Protein AF-A0A821Z3R4-F1 (afdb_monomer_lite)

Organism: NCBI:txid392032

Sequence (81 aa):
ELDNYELEPDILESEVKFAIETLANGKAPGHDGIPIECFKAIKEDAVKILTKLCQQIWKTQKWPQDWKTSLLIPIPKNGNA

Foldseek 3Di:
DDPPPPQPDQDDLVNLLVVLVPDDFPDQDFPVRDGSVVLVVVRPVSSVVVSVVVRCCSVVVDDDPSVVDHDDDDDDDDDDD

Structure (mmCIF, N/CA/C/O backbone):
data_AF-A0A821Z3R4-F1
#
_entry.id   AF-A0A821Z3R4-F1
#
loop_
_atom_site.group_PDB
_atom_site.id
_atom_site.type_symbol
_atom_site.label_atom_id
_atom_site.label_alt_id
_atom_site.label_comp_id
_atom_site.label_asym_id
_atom_site.label_entity_id
_atom_site.label_seq_id
_atom_site.pdbx_PDB_ins_code
_atom_site.Cartn_x
_atom_site.Cartn_y
_atom_site.Cartn_z
_atom_site.occupancy
_atom_site.B_iso_or_equiv
_atom_site.auth_seq_id
_atom_site.auth_comp_id
_atom_site.auth_asym_id
_atom_site.auth_atom_id
_atom_site.pdbx_PDB_model_num
ATOM 1 N N . GLU A 1 1 ? -0.546 -19.209 33.635 1.00 42.84 1 GLU A N 1
ATOM 2 C CA . GLU A 1 1 ? -0.176 -17.838 33.242 1.00 42.84 1 GLU A CA 1
ATOM 3 C C . GLU A 1 1 ? -0.646 -17.668 31.813 1.00 42.84 1 GLU A C 1
ATOM 5 O O . GLU A 1 1 ? -0.329 -18.513 30.988 1.00 42.84 1 GLU A O 1
ATOM 10 N N . LEU A 1 2 ? -1.567 -16.736 31.576 1.00 51.00 2 LEU A N 1
ATOM 11 C CA . LEU A 1 2 ? -2.072 -16.455 30.236 1.00 51.00 2 LEU A CA 1
ATOM 12 C C . LEU A 1 2 ? -1.094 -15.464 29.625 1.00 51.00 2 LEU A C 1
ATOM 14 O O . LEU A 1 2 ? -0.960 -14.362 30.156 1.00 51.00 2 LEU A O 1
ATOM 18 N N . ASP A 1 3 ? -0.402 -15.879 28.568 1.00 53.53 3 ASP A N 1
ATOM 19 C CA . ASP A 1 3 ? 0.411 -14.995 27.746 1.00 53.53 3 ASP A CA 1
ATOM 20 C C . ASP A 1 3 ? -0.466 -13.825 27.300 1.00 53.53 3 ASP A C 1
ATOM 22 O O . ASP A 1 3 ? -1.331 -13.944 26.429 1.00 53.53 3 ASP A O 1
ATOM 26 N N . ASN A 1 4 ? -0.286 -12.694 27.975 1.00 59.28 4 ASN A N 1
ATOM 27 C CA . ASN A 1 4 ? -0.872 -11.424 27.607 1.00 59.28 4 ASN A CA 1
ATOM 28 C C . ASN A 1 4 ? -0.100 -10.935 26.379 1.00 59.28 4 ASN A C 1
ATOM 30 O O . ASN A 1 4 ? 0.769 -10.073 26.492 1.00 59.28 4 ASN A O 1
ATOM 34 N N . TYR A 1 5 ? -0.350 -11.560 25.224 1.00 63.44 5 TYR A N 1
ATOM 35 C CA . TYR A 1 5 ? 0.079 -11.030 23.940 1.00 63.44 5 TYR A CA 1
ATOM 36 C C . TYR A 1 5 ? -0.633 -9.696 23.778 1.00 63.44 5 TYR A C 1
ATOM 38 O O . TYR A 1 5 ? -1.817 -9.640 23.443 1.00 63.44 5 TYR A O 1
ATOM 46 N N . GLU A 1 6 ? 0.081 -8.625 24.102 1.00 65.31 6 GLU A N 1
ATOM 47 C CA . GLU A 1 6 ? -0.307 -7.276 23.745 1.00 65.31 6 GLU A CA 1
ATOM 48 C C . GLU A 1 6 ? -0.521 -7.294 22.229 1.00 65.31 6 GLU A C 1
ATOM 50 O O . GLU A 1 6 ? 0.415 -7.505 21.459 1.00 65.31 6 GLU A O 1
ATOM 55 N N . LEU A 1 7 ? -1.789 -7.241 21.811 1.00 66.06 7 LEU A N 1
ATOM 56 C CA . LEU A 1 7 ? -2.145 -7.198 20.400 1.00 66.06 7 LEU A CA 1
ATOM 57 C C . LEU A 1 7 ? -1.391 -6.015 19.801 1.00 66.06 7 LEU A C 1
ATOM 59 O O . LEU A 1 7 ? -1.550 -4.891 20.281 1.00 66.06 7 LEU A O 1
ATOM 63 N N . GLU A 1 8 ? -0.562 -6.280 18.788 1.00 75.56 8 GLU A N 1
ATOM 64 C CA . GLU A 1 8 ? 0.107 -5.208 18.060 1.00 75.56 8 GLU A CA 1
ATOM 65 C C . GLU A 1 8 ? -0.930 -4.158 17.641 1.00 75.56 8 GLU A C 1
ATOM 67 O O . GLU A 1 8 ? -2.064 -4.518 17.282 1.00 75.56 8 GLU A O 1
ATOM 72 N N . PRO A 1 9 ? -0.573 -2.867 17.732 1.00 85.25 9 PRO A N 1
ATOM 73 C CA . PRO A 1 9 ? -1.515 -1.794 17.495 1.00 85.25 9 PRO A CA 1
ATOM 74 C C . PRO A 1 9 ? -2.111 -1.880 16.091 1.00 85.25 9 PRO A C 1
ATOM 76 O O . PRO A 1 9 ? -1.528 -2.414 15.147 1.00 85.25 9 PRO A O 1
ATOM 79 N N . ASP A 1 10 ? -3.311 -1.326 15.965 1.00 91.19 10 ASP A N 1
ATOM 80 C CA . ASP A 1 10 ? -3.979 -1.202 14.682 1.00 91.19 10 ASP A CA 1
ATOM 81 C C . ASP A 1 10 ? -3.114 -0.361 13.719 1.00 91.19 10 ASP A C 1
ATOM 83 O O . ASP A 1 10 ? -2.628 0.707 14.087 1.00 91.19 10 ASP A O 1
ATOM 87 N N . ILE A 1 11 ? -2.963 -0.837 12.476 1.00 94.88 11 ILE A N 1
ATOM 88 C CA . ILE A 1 11 ? -2.275 -0.128 11.386 1.00 94.88 11 ILE A CA 1
ATOM 89 C C . ILE A 1 11 ? -2.847 1.286 11.251 1.00 94.88 11 ILE A C 1
ATOM 91 O O . ILE A 1 11 ? -4.066 1.457 11.128 1.00 94.88 11 ILE A O 1
ATOM 95 N N . LEU A 1 12 ? -1.971 2.287 11.249 1.00 96.25 12 LEU A N 1
ATOM 96 C CA . LEU A 1 12 ? -2.338 3.698 11.209 1.00 96.25 12 LEU A CA 1
ATOM 97 C C . LEU A 1 12 ? -2.381 4.228 9.773 1.00 96.25 12 LEU A C 1
ATOM 99 O O . LEU A 1 12 ? -1.542 3.905 8.930 1.00 96.25 12 LEU A O 1
ATOM 103 N N . GLU A 1 13 ? -3.296 5.163 9.506 1.00 97.38 13 GLU A N 1
ATOM 104 C CA . GLU A 1 13 ? -3.342 5.861 8.213 1.00 97.38 13 GLU A CA 1
ATOM 105 C C . GLU A 1 13 ? -2.038 6.616 7.905 1.00 97.38 13 GLU A C 1
ATOM 107 O O . GLU A 1 13 ? -1.660 6.737 6.741 1.00 97.38 13 GLU A O 1
ATOM 112 N N . SER A 1 14 ? -1.322 7.099 8.926 1.00 96.81 14 SER A N 1
ATOM 113 C CA . SER A 1 14 ? -0.026 7.765 8.757 1.00 96.81 14 SER A CA 1
ATOM 114 C C . SER A 1 14 ? 1.056 6.823 8.231 1.00 96.81 14 SER A C 1
ATOM 116 O O . SER A 1 14 ? 1.865 7.243 7.407 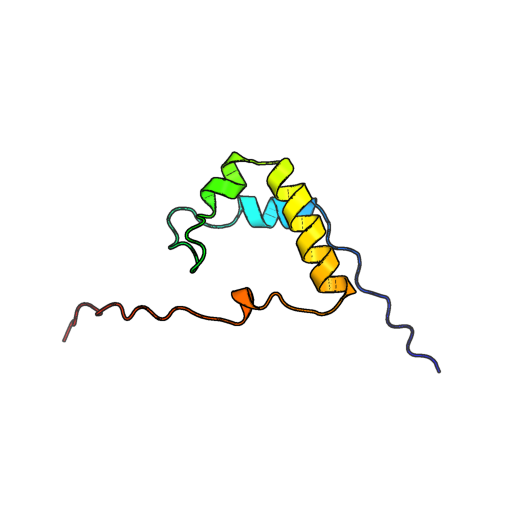1.00 96.81 14 SER A O 1
ATOM 118 N N . GLU A 1 15 ? 1.056 5.559 8.659 1.00 96.75 15 GLU A N 1
ATOM 119 C CA . GLU A 1 15 ? 1.993 4.541 8.174 1.00 96.75 15 GLU A CA 1
ATOM 120 C C . GLU A 1 15 ? 1.713 4.215 6.707 1.00 96.75 15 GLU A C 1
ATOM 122 O O . GLU A 1 15 ? 2.624 4.208 5.879 1.00 96.75 15 GLU A O 1
ATOM 127 N N . VAL A 1 16 ? 0.436 4.030 6.361 1.00 97.00 16 VAL A N 1
ATOM 128 C CA . VAL A 1 16 ? 0.009 3.761 4.982 1.00 97.00 16 VAL A CA 1
ATOM 129 C C . VAL A 1 16 ? 0.308 4.951 4.076 1.00 97.00 16 VAL A C 1
ATOM 131 O O . VAL A 1 16 ? 0.841 4.777 2.980 1.00 97.00 16 VAL A O 1
ATOM 134 N N . LYS A 1 17 ? 0.030 6.174 4.536 1.00 97.44 17 LYS A N 1
ATOM 135 C CA . LYS A 1 17 ? 0.362 7.400 3.805 1.00 97.44 17 LYS A CA 1
ATOM 136 C C . LYS A 1 17 ? 1.863 7.503 3.547 1.00 97.44 17 LYS A C 1
ATOM 138 O O . LYS A 1 17 ? 2.267 7.708 2.404 1.00 97.44 17 LYS A O 1
ATOM 143 N N . PHE A 1 18 ? 2.678 7.300 4.580 1.00 97.12 18 PHE A N 1
ATOM 144 C CA . PHE A 1 18 ? 4.131 7.314 4.455 1.00 97.12 18 PHE A CA 1
ATOM 145 C C . PHE A 1 18 ? 4.626 6.253 3.462 1.00 97.12 18 PHE A C 1
ATOM 147 O O . PHE A 1 18 ? 5.465 6.546 2.609 1.00 97.12 18 PHE A O 1
ATOM 154 N N . ALA A 1 19 ? 4.071 5.040 3.499 1.00 96.44 19 ALA A N 1
ATOM 155 C CA . ALA A 1 19 ? 4.416 3.987 2.548 1.00 96.44 19 ALA A CA 1
ATOM 156 C C . ALA A 1 19 ? 4.093 4.393 1.099 1.00 96.44 19 ALA A C 1
ATOM 158 O O . ALA A 1 19 ? 4.944 4.271 0.219 1.00 96.44 19 ALA A O 1
ATOM 159 N N . ILE A 1 20 ? 2.900 4.940 0.843 1.00 95.81 20 ILE A N 1
ATOM 160 C CA . ILE A 1 20 ? 2.509 5.392 -0.502 1.00 95.81 20 ILE A CA 1
ATOM 161 C C . ILE A 1 20 ? 3.453 6.491 -0.996 1.00 95.81 20 ILE A C 1
ATOM 163 O O . ILE A 1 20 ? 3.903 6.440 -2.140 1.00 95.81 20 ILE A O 1
ATOM 167 N N . GLU A 1 21 ? 3.773 7.473 -0.153 1.00 95.06 21 GLU A N 1
ATOM 168 C CA . GLU A 1 21 ? 4.621 8.611 -0.525 1.00 95.06 21 GLU A CA 1
ATOM 169 C C . GLU A 1 21 ? 6.079 8.202 -0.793 1.00 95.06 21 GLU A C 1
ATOM 171 O O . GLU A 1 21 ? 6.707 8.741 -1.710 1.00 95.06 21 GLU A O 1
ATOM 176 N N . THR A 1 22 ? 6.599 7.222 -0.051 1.00 96.50 22 THR A N 1
ATOM 177 C CA . THR A 1 22 ? 8.005 6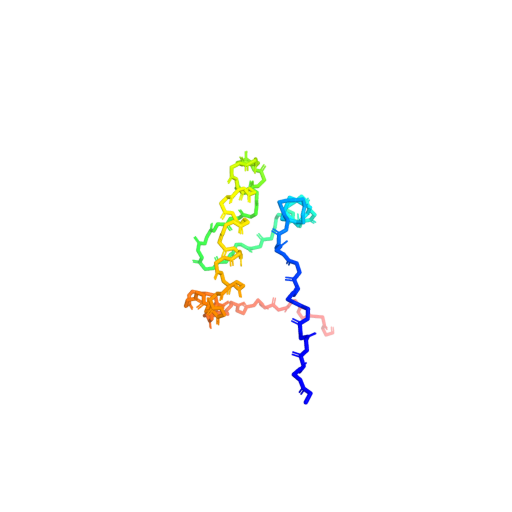.783 -0.133 1.00 96.50 22 THR A CA 1
ATOM 178 C C . THR A 1 22 ? 8.294 5.782 -1.248 1.00 96.50 22 THR A C 1
ATOM 180 O O . THR A 1 22 ? 9.443 5.676 -1.686 1.00 96.50 22 THR A O 1
ATOM 183 N N . LEU A 1 23 ? 7.287 5.064 -1.753 1.00 95.50 23 LEU A N 1
ATOM 184 C CA . LEU A 1 23 ? 7.472 4.128 -2.862 1.00 95.50 23 LEU A CA 1
ATOM 185 C C . LEU A 1 23 ? 7.968 4.843 -4.127 1.00 95.50 23 LEU A C 1
ATOM 187 O O . LEU A 1 23 ? 7.494 5.917 -4.489 1.00 95.50 23 LEU A O 1
ATOM 191 N N . ALA A 1 24 ? 8.931 4.247 -4.828 1.00 96.56 24 ALA A N 1
ATOM 192 C CA . ALA A 1 24 ? 9.519 4.853 -6.019 1.00 96.56 24 ALA A CA 1
ATOM 193 C C . ALA A 1 24 ? 8.560 4.812 -7.220 1.00 96.56 24 ALA A C 1
ATOM 195 O O . ALA A 1 24 ? 7.914 3.797 -7.472 1.00 96.56 24 ALA A O 1
ATOM 196 N N . ASN A 1 25 ? 8.540 5.894 -7.999 1.00 95.94 25 ASN A N 1
ATOM 197 C CA . ASN A 1 25 ? 7.835 5.947 -9.281 1.00 95.94 25 ASN A CA 1
ATOM 198 C C . ASN A 1 25 ? 8.576 5.131 -10.360 1.00 95.94 25 ASN A C 1
ATOM 200 O O . ASN A 1 25 ? 9.773 4.846 -10.234 1.00 95.94 25 ASN A O 1
ATOM 204 N N . GLY A 1 26 ? 7.876 4.784 -11.439 1.00 95.06 26 GLY A N 1
ATOM 205 C CA . GLY A 1 26 ? 8.420 4.104 -12.615 1.00 95.06 26 GLY A CA 1
ATOM 206 C C . GLY A 1 26 ? 8.747 2.629 -12.387 1.00 95.06 26 GLY A C 1
ATOM 207 O O . GLY A 1 26 ? 9.532 2.046 -13.135 1.00 95.06 26 GLY A O 1
ATOM 208 N N . LYS A 1 27 ? 8.194 2.020 -11.333 1.00 93.19 27 LYS A N 1
ATOM 209 C CA . LYS A 1 27 ? 8.296 0.576 -11.102 1.00 93.19 27 LYS A CA 1
ATOM 210 C C . LYS A 1 27 ? 7.262 -0.158 -11.947 1.00 93.19 27 LYS A C 1
ATOM 212 O O . LYS A 1 27 ? 6.187 0.367 -12.219 1.00 93.19 27 LYS A O 1
ATOM 217 N N . ALA A 1 28 ? 7.612 -1.371 -12.373 1.00 90.94 28 ALA A N 1
ATOM 218 C CA . ALA A 1 28 ? 6.679 -2.223 -13.093 1.00 90.94 28 ALA A CA 1
ATOM 219 C C . ALA A 1 28 ? 5.455 -2.502 -12.199 1.00 90.94 28 ALA A C 1
ATOM 221 O O . ALA A 1 28 ? 5.651 -2.830 -11.023 1.00 90.94 28 ALA A O 1
ATOM 222 N N . PRO A 1 29 ? 4.224 -2.357 -12.719 1.00 90.88 29 PRO A N 1
ATOM 223 C CA . PRO A 1 29 ? 3.030 -2.702 -11.965 1.00 90.88 29 PRO A CA 1
ATOM 224 C C . PRO A 1 29 ? 2.976 -4.211 -11.704 1.00 90.88 29 PRO A C 1
ATOM 226 O O . PRO A 1 29 ? 3.657 -5.003 -12.367 1.00 90.88 29 PRO A O 1
ATOM 229 N N . GLY A 1 30 ? 2.148 -4.604 -10.738 1.00 87.44 30 GLY A N 1
ATOM 230 C CA . GLY A 1 30 ? 1.833 -6.007 -10.502 1.00 87.44 30 GLY A CA 1
ATOM 231 C C . GLY A 1 30 ? 1.039 -6.623 -11.657 1.00 87.44 30 GLY A C 1
ATOM 232 O O . GLY A 1 30 ? 0.796 -6.003 -12.694 1.00 87.44 30 GLY A O 1
ATOM 233 N N . HIS A 1 31 ? 0.583 -7.862 -11.464 1.00 86.56 31 HIS A N 1
ATOM 234 C CA . HIS A 1 31 ? -0.276 -8.541 -12.442 1.00 86.56 31 HIS A CA 1
ATOM 235 C C . HIS A 1 31 ? -1.631 -7.831 -12.648 1.00 86.56 31 HIS A C 1
ATOM 237 O O . HIS A 1 31 ? -2.327 -8.108 -13.621 1.00 86.56 31 HIS A O 1
ATOM 243 N N . ASP A 1 32 ? -2.014 -6.952 -11.721 1.00 88.81 32 ASP A N 1
ATOM 244 C CA . ASP A 1 32 ? -3.209 -6.110 -11.775 1.00 88.81 32 ASP A CA 1
ATOM 245 C C . ASP A 1 32 ? -3.067 -4.930 -12.751 1.00 88.81 32 ASP A C 1
ATOM 247 O O . ASP A 1 32 ? -4.063 -4.306 -13.114 1.00 88.81 32 ASP A O 1
ATOM 251 N N . GLY A 1 33 ? -1.843 -4.629 -13.196 1.00 91.19 33 GLY A N 1
ATOM 252 C CA . GLY A 1 33 ? -1.554 -3.505 -14.078 1.00 91.19 33 GLY A CA 1
ATOM 253 C C . GLY A 1 33 ? -1.688 -2.137 -13.405 1.00 91.19 33 GLY A C 1
ATOM 254 O O . GLY A 1 33 ? -1.693 -1.133 -14.117 1.00 91.19 33 GLY A O 1
ATOM 255 N N . ILE A 1 34 ? -1.785 -2.068 -12.070 1.00 92.31 34 ILE A N 1
ATOM 256 C CA . ILE A 1 34 ? -1.988 -0.808 -11.343 1.00 92.31 34 ILE A CA 1
ATOM 257 C C . ILE A 1 34 ? -0.629 -0.246 -10.891 1.00 92.31 34 ILE A C 1
ATOM 259 O O . ILE A 1 34 ? 0.037 -0.838 -10.039 1.00 92.31 34 ILE A O 1
ATOM 263 N N . PRO A 1 35 ? -0.184 0.902 -11.429 1.00 94.94 35 PRO A N 1
ATOM 264 C CA . PRO A 1 35 ? 1.056 1.539 -10.999 1.00 94.94 35 PRO A CA 1
ATOM 265 C C . PRO A 1 35 ? 0.871 2.302 -9.674 1.00 94.94 35 PRO A C 1
ATOM 267 O O . PRO A 1 35 ? -0.227 2.765 -9.347 1.00 94.94 35 PRO A O 1
ATOM 270 N N . ILE A 1 36 ? 1.955 2.491 -8.911 1.00 95.12 36 ILE A N 1
ATOM 271 C CA . ILE A 1 36 ? 1.897 3.182 -7.608 1.00 95.12 36 ILE A CA 1
ATOM 272 C C . ILE A 1 36 ? 1.452 4.647 -7.738 1.00 95.12 36 ILE A C 1
ATOM 274 O O . ILE A 1 36 ? 0.820 5.214 -6.844 1.00 95.12 36 ILE A O 1
ATOM 278 N N . GLU A 1 37 ? 1.728 5.253 -8.887 1.00 96.50 37 GLU A N 1
ATOM 279 C CA . GLU A 1 37 ? 1.339 6.606 -9.257 1.00 96.50 37 GLU A CA 1
ATOM 280 C C . GLU A 1 37 ? -0.178 6.809 -9.213 1.00 96.50 37 GLU A C 1
ATOM 282 O O . GLU A 1 37 ? -0.624 7.903 -8.867 1.00 96.50 37 GLU A O 1
ATOM 287 N N . CYS A 1 38 ? -0.979 5.770 -9.482 1.00 96.00 38 CYS A N 1
ATOM 288 C CA . CYS A 1 38 ? -2.432 5.843 -9.334 1.00 96.00 38 CYS A CA 1
ATOM 289 C C . CYS A 1 38 ? -2.828 6.103 -7.877 1.00 96.00 38 CYS A C 1
ATOM 291 O O . CYS A 1 38 ? -3.622 7.002 -7.605 1.00 96.00 38 CYS A O 1
ATOM 293 N N . PHE A 1 39 ? -2.231 5.380 -6.928 1.00 95.12 39 PHE A N 1
ATOM 294 C CA . PHE A 1 39 ? -2.508 5.576 -5.503 1.00 95.12 39 PHE A CA 1
ATOM 295 C C . PHE A 1 39 ? -2.027 6.949 -5.021 1.00 95.12 39 PHE A C 1
ATOM 297 O O . PHE A 1 39 ? -2.746 7.634 -4.294 1.00 95.12 39 PHE A O 1
ATOM 304 N N . LYS A 1 40 ? -0.865 7.410 -5.500 1.00 95.44 40 LYS A N 1
ATOM 305 C CA . LYS A 1 40 ? -0.365 8.768 -5.218 1.00 95.44 40 LYS A CA 1
ATOM 306 C C . LYS A 1 40 ? -1.277 9.868 -5.768 1.00 95.44 40 LYS A C 1
ATOM 308 O O . LYS A 1 40 ? -1.392 10.922 -5.147 1.00 95.44 40 LYS A O 1
ATOM 313 N N . ALA A 1 41 ? -1.924 9.644 -6.912 1.00 94.81 41 ALA A N 1
ATOM 314 C CA . ALA A 1 41 ? -2.845 10.605 -7.520 1.00 94.81 41 ALA A CA 1
ATOM 315 C C . ALA A 1 41 ? -4.182 10.704 -6.767 1.00 94.81 41 ALA A C 1
ATOM 317 O O . ALA A 1 41 ? -4.736 11.797 -6.653 1.00 94.81 41 ALA A O 1
ATOM 318 N N . ILE A 1 42 ? -4.675 9.580 -6.237 1.00 93.00 42 ILE A N 1
ATOM 319 C CA . ILE A 1 42 ? -5.935 9.490 -5.479 1.00 93.00 42 ILE A CA 1
ATOM 320 C C . ILE A 1 42 ? -5.767 9.999 -4.028 1.00 93.00 42 ILE A C 1
ATOM 322 O O . ILE A 1 42 ? -6.745 10.401 -3.399 1.00 93.00 42 ILE A O 1
ATOM 326 N N . LYS A 1 43 ? -4.526 10.050 -3.517 1.00 91.88 43 LYS A N 1
ATOM 327 C CA . LYS A 1 43 ? -4.143 10.658 -2.228 1.00 91.88 43 LYS A CA 1
ATOM 328 C C . LYS A 1 43 ? -4.918 10.086 -1.030 1.00 91.88 43 LYS A C 1
ATOM 330 O O . LYS A 1 43 ? -4.750 8.916 -0.695 1.00 91.88 43 LYS A O 1
ATOM 335 N N . GLU A 1 44 ? -5.733 10.893 -0.350 1.00 95.81 44 GLU A N 1
ATOM 336 C CA . GLU A 1 44 ? -6.388 10.555 0.916 1.00 95.81 44 GLU A CA 1
ATOM 337 C C . GLU A 1 44 ? -7.357 9.374 0.790 1.00 95.81 44 GLU A C 1
ATOM 339 O O . GLU A 1 44 ? -7.446 8.553 1.704 1.00 95.81 44 GLU A O 1
ATOM 344 N N . ASP A 1 45 ? -8.051 9.241 -0.341 1.00 96.75 45 ASP A N 1
ATOM 345 C CA . ASP A 1 45 ? -8.970 8.118 -0.550 1.00 96.75 45 ASP A CA 1
ATOM 346 C C . ASP A 1 45 ? -8.208 6.795 -0.697 1.00 96.75 45 ASP A C 1
ATOM 348 O O . ASP A 1 45 ? -8.640 5.769 -0.166 1.00 96.75 45 ASP A O 1
ATOM 352 N N . ALA A 1 46 ? -7.027 6.821 -1.326 1.00 95.88 46 ALA A N 1
ATOM 353 C CA . ALA A 1 46 ? -6.157 5.652 -1.415 1.00 95.88 46 ALA A CA 1
ATOM 354 C C . ALA A 1 46 ? -5.667 5.227 -0.026 1.00 95.88 46 ALA A C 1
ATOM 356 O O . ALA A 1 46 ? -5.703 4.038 0.287 1.00 95.88 46 ALA A O 1
ATOM 357 N N . VAL A 1 47 ? -5.287 6.187 0.825 1.00 97.75 47 VAL A N 1
ATOM 358 C CA . VAL A 1 47 ? -4.884 5.914 2.213 1.00 97.75 47 VAL A CA 1
ATOM 359 C C . VAL A 1 47 ? -6.014 5.227 2.977 1.00 97.75 47 VAL A C 1
ATOM 361 O O . VAL A 1 47 ? -5.795 4.165 3.551 1.00 97.75 47 VAL A O 1
ATOM 364 N N . LYS A 1 48 ? -7.240 5.757 2.941 1.00 97.38 48 LYS A N 1
ATOM 365 C CA . LYS A 1 48 ? -8.380 5.165 3.668 1.00 97.38 48 LYS A CA 1
ATOM 366 C C . LYS A 1 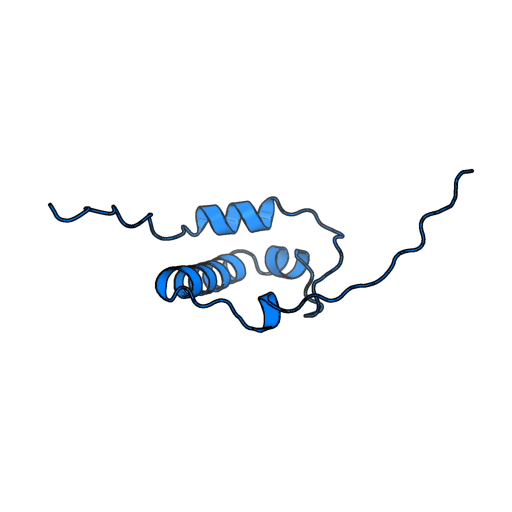48 ? -8.707 3.749 3.198 1.00 97.38 48 LYS A C 1
ATOM 368 O O . LYS A 1 48 ? -8.934 2.855 4.016 1.00 97.38 48 LYS A O 1
ATOM 373 N N . ILE A 1 49 ? -8.739 3.538 1.881 1.00 96.56 49 ILE A N 1
ATOM 374 C CA . ILE A 1 49 ? -9.052 2.233 1.287 1.00 96.56 49 ILE A CA 1
ATOM 375 C C . ILE A 1 49 ? -7.975 1.208 1.656 1.00 96.56 49 ILE A C 1
ATOM 377 O O . ILE A 1 49 ? -8.309 0.111 2.112 1.00 96.56 49 ILE A O 1
ATOM 381 N N . LEU A 1 50 ? -6.698 1.566 1.497 1.00 96.12 50 LEU A N 1
ATOM 382 C CA . LEU A 1 50 ? -5.580 0.666 1.769 1.00 96.12 50 LEU A CA 1
ATOM 383 C C . LEU A 1 50 ? -5.429 0.375 3.262 1.00 96.12 50 LEU A C 1
ATOM 385 O O . LEU A 1 50 ? -5.247 -0.786 3.615 1.00 96.12 50 LEU A O 1
ATOM 389 N N . THR A 1 51 ? -5.605 1.363 4.144 1.00 97.56 51 THR A N 1
ATOM 390 C CA . THR A 1 51 ? -5.616 1.133 5.598 1.00 97.56 51 THR A CA 1
ATOM 391 C C . THR A 1 51 ? -6.691 0.125 5.970 1.00 97.56 51 THR A C 1
ATOM 393 O O . THR A 1 51 ? -6.392 -0.873 6.621 1.00 97.56 51 THR A O 1
ATOM 396 N N . LYS A 1 52 ? -7.927 0.306 5.483 1.00 97.00 52 LYS A N 1
ATOM 397 C CA . LYS A 1 52 ? -9.019 -0.639 5.748 1.00 97.00 52 LYS A CA 1
ATOM 398 C C . LYS A 1 52 ? -8.689 -2.050 5.256 1.00 97.00 52 LYS A C 1
ATOM 400 O O . LYS A 1 52 ? -8.933 -3.010 5.986 1.00 97.00 52 LYS A O 1
ATOM 405 N N . LEU A 1 53 ? -8.139 -2.182 4.047 1.00 95.50 53 LEU A N 1
ATOM 406 C CA . LEU A 1 53 ? -7.742 -3.474 3.485 1.00 95.50 53 LEU A CA 1
ATOM 407 C C . LEU A 1 53 ? -6.652 -4.143 4.334 1.00 95.50 53 LEU A C 1
ATOM 409 O O . LEU A 1 53 ? -6.810 -5.295 4.738 1.00 95.50 53 LEU A O 1
ATOM 413 N N . CYS A 1 54 ? -5.579 -3.418 4.652 1.00 95.06 54 CYS A N 1
ATOM 414 C CA . CYS A 1 54 ? -4.484 -3.916 5.481 1.00 95.06 54 CYS A CA 1
ATOM 415 C C . CYS A 1 54 ? -4.985 -4.337 6.867 1.00 95.06 54 CYS A C 1
ATOM 417 O O . CYS A 1 54 ? -4.636 -5.413 7.346 1.00 95.06 54 CYS A O 1
ATOM 419 N N . GLN A 1 55 ? -5.877 -3.556 7.477 1.00 95.44 55 GLN A N 1
ATOM 420 C CA . GLN A 1 55 ? -6.481 -3.876 8.770 1.00 95.44 55 GLN A CA 1
ATOM 421 C C . GLN A 1 55 ? -7.326 -5.149 8.724 1.00 95.44 55 GLN A C 1
ATOM 423 O O . GLN A 1 55 ? -7.311 -5.949 9.658 1.00 95.44 55 GLN A O 1
ATOM 428 N N . GLN A 1 56 ? -8.078 -5.350 7.639 1.00 94.69 56 GLN A N 1
ATOM 429 C CA . GLN A 1 56 ? -8.853 -6.572 7.436 1.00 94.69 56 GLN A CA 1
ATOM 430 C C . GLN A 1 56 ? -7.937 -7.788 7.295 1.00 94.69 56 GLN A C 1
ATOM 432 O O . GLN A 1 56 ? -8.203 -8.816 7.921 1.00 94.69 56 GLN A O 1
ATOM 437 N N . ILE A 1 57 ? -6.852 -7.674 6.526 1.00 94.62 57 ILE A N 1
ATOM 438 C CA . ILE A 1 57 ? -5.851 -8.741 6.381 1.00 94.62 57 ILE A CA 1
ATOM 43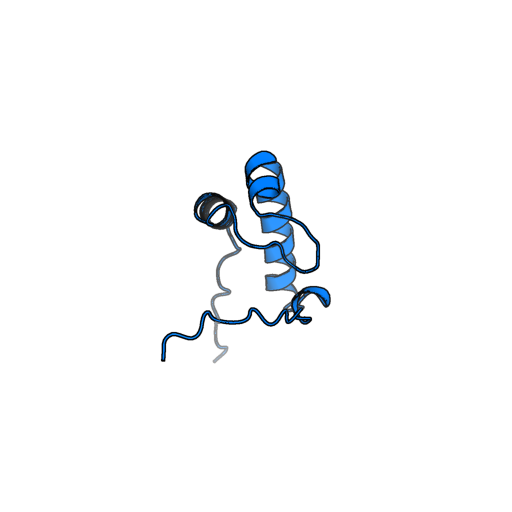9 C C . ILE A 1 57 ? -5.211 -9.039 7.741 1.00 94.62 57 ILE A C 1
ATOM 441 O O . ILE A 1 57 ? -5.164 -10.200 8.139 1.00 94.62 57 ILE A O 1
ATOM 445 N N . TRP A 1 58 ? -4.822 -8.005 8.492 1.00 91.88 58 TRP A N 1
ATOM 446 C CA . TRP A 1 58 ? -4.236 -8.132 9.828 1.00 91.88 58 TRP A CA 1
ATOM 447 C C . TRP A 1 58 ? -5.176 -8.829 10.818 1.00 91.88 58 TRP A C 1
ATOM 449 O O . TRP A 1 58 ? -4.795 -9.779 11.489 1.00 91.88 58 TRP A O 1
ATOM 459 N N . LYS A 1 59 ? -6.451 -8.435 10.874 1.00 91.44 59 LYS A N 1
ATOM 460 C CA . LYS A 1 59 ? -7.422 -9.020 11.818 1.00 91.44 59 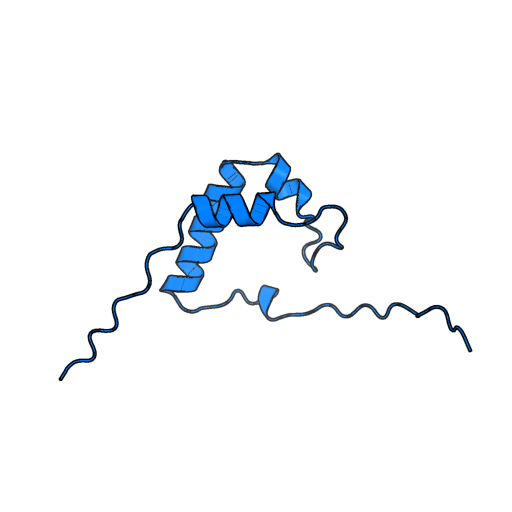LYS A CA 1
ATOM 461 C C . LYS A 1 59 ? -7.836 -10.438 11.442 1.00 91.44 59 LYS A C 1
ATOM 463 O O . LYS A 1 59 ? -8.081 -11.266 12.313 1.00 91.44 59 LYS A O 1
ATOM 468 N N . THR A 1 60 ? -7.953 -10.722 10.147 1.00 93.19 60 THR A N 1
ATOM 469 C CA . THR A 1 60 ? -8.420 -12.034 9.671 1.00 93.19 60 THR A CA 1
ATOM 470 C C . THR A 1 60 ? -7.292 -13.035 9.469 1.00 93.19 60 THR A C 1
ATOM 472 O O . THR A 1 60 ? -7.578 -14.225 9.347 1.00 93.19 60 THR A O 1
ATOM 475 N N . GLN A 1 61 ? -6.042 -12.565 9.398 1.00 91.94 61 GLN A N 1
ATOM 476 C CA . GLN A 1 61 ? -4.859 -13.359 9.057 1.00 91.94 61 GLN A CA 1
ATOM 477 C C . GLN A 1 61 ? -5.011 -14.093 7.709 1.00 91.94 61 GLN A C 1
ATOM 479 O O . GLN A 1 61 ? -4.423 -15.149 7.470 1.00 91.94 61 GLN A O 1
ATOM 484 N N . LYS A 1 62 ? -5.835 -13.545 6.803 1.00 94.19 62 LYS A N 1
ATOM 485 C CA . LYS A 1 62 ? -6.124 -14.120 5.485 1.00 94.19 62 LYS A CA 1
ATOM 486 C C . LYS A 1 62 ? -5.569 -13.233 4.385 1.00 94.19 62 LYS A C 1
ATOM 488 O O . LYS A 1 62 ? -6.060 -12.138 4.135 1.00 94.19 62 LYS A O 1
ATOM 493 N N . TRP A 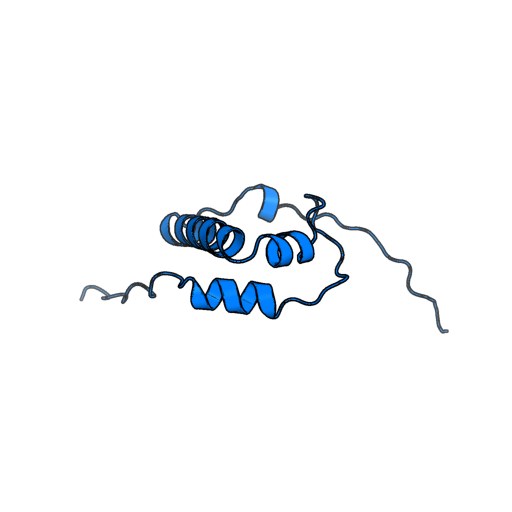1 63 ? -4.587 -13.768 3.672 1.00 93.62 63 TRP A N 1
ATOM 494 C CA . TRP A 1 63 ? -4.015 -13.123 2.496 1.00 93.62 63 TRP A CA 1
ATOM 495 C C . TRP A 1 63 ? -4.944 -13.228 1.277 1.00 93.62 63 TRP A C 1
ATOM 497 O O . TRP A 1 63 ? -5.446 -14.334 1.009 1.00 93.62 63 TRP A O 1
ATOM 507 N N . PRO A 1 64 ? -5.123 -12.136 0.503 1.00 91.25 64 PRO A N 1
ATOM 508 C CA . PRO A 1 64 ? -5.773 -12.178 -0.804 1.00 91.25 64 PRO A CA 1
ATOM 509 C C . PRO A 1 64 ? -5.109 -13.216 -1.710 1.00 91.25 64 PRO A C 1
ATOM 511 O O . PRO A 1 64 ? -3.890 -13.385 -1.682 1.00 91.25 64 PRO A O 1
ATOM 514 N N . GLN A 1 65 ? -5.898 -13.935 -2.509 1.00 89.94 65 GLN A N 1
ATOM 515 C CA . GLN A 1 65 ? -5.357 -14.993 -3.365 1.00 89.94 65 GLN A CA 1
ATOM 516 C C . GLN A 1 65 ? -4.439 -14.438 -4.463 1.00 89.94 65 GLN A C 1
ATOM 518 O O . GLN A 1 65 ? -3.408 -15.041 -4.762 1.00 89.94 65 GLN A O 1
ATOM 523 N N . ASP A 1 66 ? -4.776 -13.263 -4.986 1.00 87.31 66 ASP A N 1
ATOM 524 C CA . ASP A 1 66 ? -3.991 -12.534 -5.983 1.00 87.31 66 ASP A CA 1
ATOM 525 C C . ASP A 1 66 ? -2.565 -12.256 -5.484 1.00 87.31 66 ASP A C 1
ATOM 527 O O . ASP A 1 66 ? -1.596 -12.481 -6.202 1.00 87.31 66 ASP A O 1
ATOM 531 N N . TRP A 1 67 ? -2.404 -11.920 -4.198 1.00 87.50 67 TRP A N 1
ATOM 532 C CA . TRP A 1 67 ? -1.093 -11.649 -3.590 1.00 87.50 67 TRP A CA 1
ATOM 533 C C . TRP A 1 67 ? -0.241 -12.906 -3.379 1.00 87.50 67 TRP A C 1
ATOM 535 O O . TRP A 1 67 ? 0.964 -12.809 -3.160 1.00 87.50 67 TRP A O 1
ATOM 545 N N . LYS A 1 68 ? -0.845 -14.098 -3.440 1.00 89.56 68 LYS A N 1
ATOM 546 C CA . LYS A 1 68 ? -0.125 -15.381 -3.353 1.00 89.56 68 LYS A CA 1
ATOM 547 C C . LYS A 1 68 ? 0.379 -15.859 -4.713 1.00 89.56 68 LYS A C 1
ATOM 549 O O . LYS A 1 68 ? 1.054 -16.884 -4.782 1.00 89.56 68 LYS A O 1
ATOM 554 N N . THR A 1 69 ? 0.026 -15.156 -5.784 1.00 87.31 69 THR A N 1
ATOM 555 C CA . THR A 1 69 ? 0.377 -15.516 -7.156 1.00 87.31 69 THR A CA 1
ATOM 556 C C . THR A 1 69 ? 1.446 -14.556 -7.664 1.00 87.31 69 THR A C 1
ATOM 558 O O . THR A 1 69 ? 1.370 -13.354 -7.433 1.00 87.31 69 THR A O 1
ATOM 561 N N . SER A 1 70 ? 2.465 -15.075 -8.354 1.00 84.62 70 SER A N 1
ATOM 562 C CA . SER A 1 70 ? 3.562 -14.258 -8.882 1.00 84.62 70 SER A CA 1
ATOM 563 C C . SER A 1 70 ? 3.691 -14.426 -10.394 1.00 84.62 70 SER A C 1
ATOM 565 O O . SER A 1 70 ? 3.650 -15.547 -10.900 1.00 84.62 70 SER A O 1
ATOM 567 N N . LEU A 1 71 ? 3.848 -13.310 -11.112 1.00 84.88 71 LEU A N 1
ATOM 568 C CA . LEU A 1 71 ? 4.107 -13.285 -12.551 1.00 84.88 71 LEU A CA 1
ATOM 569 C C . LEU A 1 71 ? 5.615 -13.155 -12.784 1.00 84.88 71 LEU A C 1
ATOM 571 O O . LEU A 1 71 ? 6.220 -12.144 -12.435 1.00 84.88 71 LEU A O 1
ATOM 575 N N . LEU A 1 72 ? 6.221 -14.176 -13.388 1.00 86.69 72 LEU A N 1
ATOM 576 C CA . LEU A 1 72 ? 7.653 -14.197 -13.678 1.00 86.69 72 LEU A CA 1
ATOM 577 C C . LEU A 1 72 ? 7.896 -13.842 -15.145 1.00 86.69 72 LEU A C 1
ATOM 579 O O . LEU A 1 72 ? 7.529 -14.602 -16.040 1.00 86.69 72 LEU A O 1
ATOM 583 N N . ILE A 1 73 ? 8.543 -12.699 -15.381 1.00 87.12 73 ILE A N 1
ATOM 584 C CA . ILE A 1 73 ? 8.955 -12.248 -16.715 1.00 87.12 73 ILE A CA 1
ATOM 585 C C . ILE A 1 73 ? 10.489 -12.262 -16.768 1.00 87.12 73 ILE A C 1
ATOM 587 O O . ILE A 1 73 ? 11.125 -11.414 -16.137 1.00 87.12 73 ILE A O 1
ATOM 591 N N . PRO A 1 74 ? 11.116 -13.217 -17.479 1.00 89.56 74 PRO A N 1
ATOM 592 C CA . PRO A 1 74 ? 12.565 -13.239 -17.639 1.00 89.56 74 PRO A CA 1
ATOM 593 C C . PRO A 1 74 ? 13.048 -12.000 -18.403 1.00 89.56 74 PRO A C 1
ATOM 595 O O . PRO A 1 74 ? 12.611 -11.754 -19.525 1.00 89.56 74 PRO A O 1
ATOM 598 N N . ILE A 1 75 ? 13.976 -11.241 -17.816 1.00 89.25 75 ILE A N 1
ATOM 599 C CA . ILE A 1 75 ? 14.651 -10.123 -18.488 1.00 89.25 75 ILE A CA 1
ATOM 600 C C . ILE A 1 75 ? 16.063 -10.585 -18.867 1.00 89.25 75 ILE A C 1
ATOM 602 O O . ILE A 1 75 ? 16.866 -10.856 -17.966 1.00 89.25 75 ILE A O 1
ATOM 606 N N . PRO A 1 76 ? 16.393 -10.691 -20.169 1.00 88.00 76 PRO A N 1
ATOM 607 C CA . PRO A 1 76 ? 17.747 -10.998 -20.609 1.00 88.00 76 PRO A CA 1
ATOM 608 C C . PRO A 1 76 ? 18.722 -9.948 -20.072 1.00 88.00 76 PRO A C 1
ATOM 610 O O . PRO A 1 76 ? 18.538 -8.749 -20.284 1.00 88.00 76 PRO A O 1
ATOM 613 N N . LYS A 1 77 ? 19.761 -10.386 -19.357 1.00 87.81 77 LYS A N 1
ATOM 614 C CA . LYS A 1 77 ? 20.857 -9.494 -18.967 1.00 87.81 77 LYS A CA 1
ATOM 615 C C . LYS A 1 77 ? 21.748 -9.256 -20.179 1.00 87.81 77 LYS A C 1
ATOM 617 O O . LYS A 1 77 ? 22.061 -10.199 -20.903 1.00 87.81 77 LYS A O 1
ATOM 622 N N . ASN A 1 78 ? 22.203 -8.020 -20.357 1.00 83.31 78 ASN A N 1
ATOM 623 C CA . ASN A 1 78 ? 23.275 -7.741 -21.304 1.00 83.31 78 ASN A CA 1
ATOM 624 C C . ASN A 1 78 ? 24.518 -8.511 -20.837 1.00 83.31 78 ASN A C 1
ATOM 626 O O . ASN A 1 78 ? 24.991 -8.308 -19.717 1.00 83.31 78 ASN A O 1
ATOM 630 N N . GLY A 1 79 ? 24.986 -9.453 -21.653 1.00 77.06 79 GLY A N 1
ATOM 631 C CA . GLY A 1 79 ? 26.193 -10.213 -21.363 1.00 77.06 79 GLY A CA 1
ATOM 632 C C . GLY A 1 79 ? 27.410 -9.316 -21.538 1.00 77.06 79 GLY A C 1
ATOM 633 O O . GLY A 1 79 ? 27.757 -8.991 -22.666 1.00 77.06 79 GLY A O 1
ATOM 634 N N . ASN A 1 80 ? 28.056 -8.938 -20.439 1.00 63.38 80 ASN A N 1
ATOM 635 C CA . ASN A 1 80 ? 29.461 -8.555 -20.486 1.00 63.38 80 ASN A CA 1
ATOM 636 C C . ASN A 1 80 ? 30.263 -9.800 -20.105 1.00 63.38 80 ASN A C 1
ATOM 638 O O . ASN A 1 80 ? 30.318 -10.158 -18.926 1.00 63.38 80 ASN A O 1
ATOM 642 N N . ALA A 1 81 ? 30.795 -10.477 -21.122 1.00 57.56 81 ALA A N 1
ATOM 643 C CA . ALA A 1 81 ? 31.942 -11.365 -20.978 1.00 57.56 81 ALA A CA 1
ATOM 644 C C . ALA A 1 81 ? 33.219 -10.544 -21.179 1.00 57.56 81 ALA A C 1
ATOM 646 O O . ALA A 1 81 ? 33.186 -9.641 -22.049 1.00 57.56 81 ALA A O 1
#

Radius of gyration: 17.51 Å; chains: 1; bounding box: 41×28×55 Å

pLDDT: mean 88.67, std 11.95, range [42.84, 97.75]

Secondary structure (DSSP, 8-state):
------PPPPPPHHHHHHHHHHSPTTPPP-TT---HHHHHHHTHHHHHHHHHHHHHHHHHT---TGGG-------PPP---